Protein 4P79 (pdb70)

Foldseek 3Di:
DVVLLVLLVLLLVLVQLLVLVCLQPDAAQKWFVCIWGGHLFWIKHQDPPGDIDIDTDPVVCVVDCSVVLVVLVQLNVLSVQLSVLSCLRPPRDDDHDNLVSLVSLLSSLVSLQSSLVSLVSLVVSVVVLVVLQPDPPNPDTHIDGTPSSVVSNVSSVSSNSSSVSSNVSSVVD

Organism: Mus musculus (NCBI:txid10090)

Sequence (173 aa):
SEFSVAVETFGFFSALGLLLGLTLSNSYWRVSTNTIFENLWYSCATDSLGVSNCWDFPSLALSGYVQGCRALITAILLGFLGLFLGVGLRATNVGNDLSKKAKLLAIAGTLHILAGACGVAISWYAVNITTDFFNPLYAGTKYELGPALYLGWSASLLSILGGICVFSTAAAS

Solvent-accessible surface area: 9599 Å² total

Nearest PDB structures (foldseek):
  4p79-assembly1_A  TM=1.006E+00  e=5.574E-25  Mus musculus
  7qhh-assembly1_I  TM=7.258E-01  e=7.110E-05  Rattus norvegicus
  7qhb-assembly1_I  TM=6.753E-01  e=5.229E-05  Rattus norvegicus
  6qkc-assembly1_J  TM=6.849E-01  e=3.846E-05  Rattus norvegicus
  7ldd-assembly1_G  TM=6.888E-01  e=5.504E-05  Mus musculus

B-factor: mean 46.3, std 15.14, range [27.82, 133.19]

GO terms:
  GO:0070160 tight junction (C, IDA)
  GO:1903985 regulation of intestinal D-glucose absorption (P, IMP)
  GO:1904729 regulation of intestinal lipid absorption (P, IMP)
  GO:0160184 paracellular transport (P, IMP)
  GO:0016328 lateral plasma membrane (C, IDA)

CATH classification: 1.20.140.150

Radius of gyration: 19.7 Å; Cα contacts (8 Å, |Δi|>4): 305; chains: 1; bounding box: 63×30×43 Å

Secondary structure (DSSP, 8-state):
----HHHHHHHH--HHHH--HHHHT-S-SEEE--EEEE-SSEEEEE-TTS-EEEEE----TTTSSHHHHHH--HHHHHHHHHHHH---SSS--S---HHHHHHHHHHHHHHHHHHHHH--HHHHHHHHHHHHHT-SS--S--EEEPHHHHHHHHHHHHHHHHHHHHHHHHHT-

InterPro domains:
  IPR004031 PMP-22/EMP/MP20/Claudin [PF00822] (8-177)
  IPR006187 Claudin [PTHR12002] (4-190)
  IPR008094 Claudin-15 [PR01718] (1-13)
  IPR008094 Claudin-15 [PR01718] (188-212)
  IPR008094 Claudin-15 [PR01718] (213-227)
  IPR017974 Claudin, conserved site [PS01346] (47-62)

Structure (mmCIF, N/CA/C/O backbone):
data_4P79
#
_entry.id   4P79
#
_cell.length_a   123.250
_cell.length_b   28.403
_cell.length_c   58.587
_cell.angle_alpha   90.000
_cell.angle_beta   100.840
_cell.angle_gamma   90.000
#
_symmetry.space_group_name_H-M   'C 1 2 1'
#
loop_
_entity.id
_entity.type
_entity.pdbx_description
1 polymer Claudin-15
2 non-polymer '(2R)-2,3-dihydroxypropyl (9Z)-octadec-9-enoate'
3 water water
#
loop_
_atom_site.group_PDB
_atom_site.id
_atom_site.type_symbol
_atom_site.label_atom_id
_atom_site.label_alt_id
_atom_site.label_comp_id
_atom_site.label_asym_id
_atom_site.label_entity_id
_atom_site.label_seq_id
_atom_si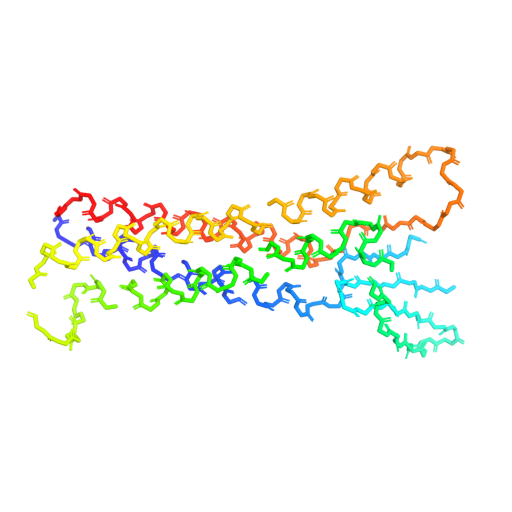te.pdbx_PDB_ins_code
_atom_site.Cartn_x
_atom_site.Cartn_y
_atom_site.Cartn_z
_atom_site.occupancy
_atom_site.B_iso_or_equiv
_atom_site.auth_seq_id
_atom_site.auth_comp_id
_atom_site.auth_asym_id
_atom_site.auth_atom_id
_atom_site.p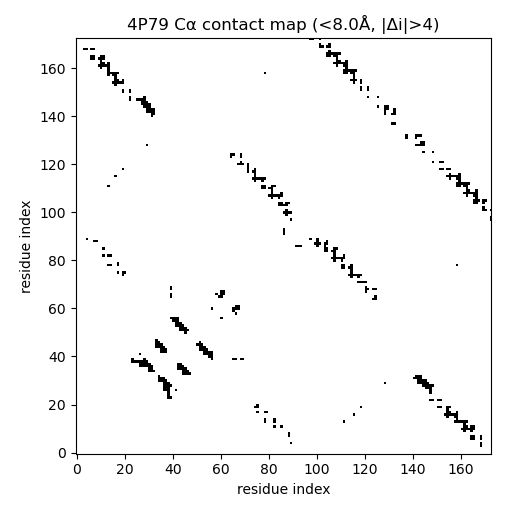dbx_PDB_model_num
ATOM 1 N N . SER A 1 2 ? 18.586 19.817 27.634 1.00 76.31 -2 SER A N 1
ATOM 2 C CA . SER A 1 2 ? 18.312 19.076 26.408 1.00 73.87 -2 SER A CA 1
ATOM 3 C C . SER A 1 2 ? 17.608 17.756 26.706 1.00 71.85 -2 SER A C 1
ATOM 4 O O . SER A 1 2 ? 16.734 17.326 25.953 1.00 70.37 -2 SER A O 1
ATOM 6 N N . GLU A 1 3 ? 17.994 17.119 27.807 1.00 71.55 -1 GLU A N 1
ATOM 7 C CA . GLU A 1 3 ? 17.398 15.849 28.205 1.00 68.52 -1 GLU A CA 1
ATOM 8 C C . GLU A 1 3 ? 15.942 16.033 28.621 1.00 65.81 -1 GLU A C 1
ATOM 9 O O . GLU A 1 3 ? 15.112 15.145 28.418 1.00 62.84 -1 GLU A O 1
ATOM 11 N N . PHE A 1 4 ? 15.640 17.191 29.202 1.00 65.37 0 PHE A N 1
ATOM 12 C CA . PHE A 1 4 ? 14.281 17.511 29.625 1.00 63.68 0 PHE A CA 1
ATOM 13 C C . PHE A 1 4 ? 13.335 17.581 28.431 1.00 62.62 0 PHE A C 1
ATOM 14 O O . PHE A 1 4 ? 12.209 17.089 28.491 1.00 59.83 0 PHE A O 1
ATOM 30 N N . SER A 1 6 ? 13.669 16.093 25.489 1.00 59.54 2 SER A N 1
ATOM 31 C CA . SER A 1 6 ? 13.478 14.756 24.942 1.00 61.10 2 SER A CA 1
ATOM 32 C C . SER A 1 6 ? 12.480 13.967 25.781 1.00 57.34 2 SER A C 1
ATOM 33 O O . SER A 1 6 ? 11.613 13.278 25.245 1.00 53.20 2 SER A O 1
ATOM 36 N N . VAL A 1 7 ? 12.605 14.083 27.100 1.00 57.15 3 VAL A N 1
ATOM 37 C CA . VAL A 1 7 ? 11.716 13.387 28.022 1.00 55.10 3 VAL A CA 1
ATOM 38 C C . VAL A 1 7 ? 10.295 13.929 27.928 1.00 51.95 3 VAL A C 1
ATOM 39 O O . VAL A 1 7 ? 9.326 13.176 28.022 1.00 49.58 3 VAL A O 1
ATOM 41 N N . ALA A 1 8 ? 10.180 15.241 27.744 1.00 51.78 4 ALA A N 1
ATOM 42 C CA . ALA A 1 8 ? 8.880 15.892 27.638 1.00 49.77 4 ALA A CA 1
ATOM 43 C C . ALA A 1 8 ? 8.130 15.444 26.386 1.00 48.72 4 ALA A C 1
ATOM 44 O O . ALA A 1 8 ? 6.940 15.141 26.447 1.00 44.94 4 ALA A O 1
ATOM 46 N N . VAL A 1 9 ? 8.828 15.409 25.254 1.00 46.76 5 VAL A N 1
ATOM 47 C CA . VAL A 1 9 ? 8.232 14.964 23.999 1.00 48.84 5 VAL A CA 1
ATOM 48 C C . VAL A 1 9 ? 7.892 13.479 24.072 1.00 46.77 5 VAL A C 1
ATOM 49 O O . VAL A 1 9 ? 6.840 13.047 23.599 1.00 41.50 5 VAL A O 1
ATOM 53 N N . GLU A 1 10 ? 8.790 12.709 24.676 1.00 47.32 6 GLU A N 1
ATOM 54 C CA . GLU A 1 10 ? 8.570 11.285 24.904 1.00 49.61 6 GLU A CA 1
ATOM 55 C C . GLU A 1 10 ? 7.312 11.043 25.731 1.00 44.55 6 GLU A C 1
ATOM 56 O O . GLU A 1 10 ? 6.479 10.206 25.384 1.00 44.73 6 GLU A O 1
ATOM 62 N N . THR A 1 11 ? 7.185 11.781 26.827 1.00 45.33 7 THR A N 1
ATOM 63 C CA . THR A 1 11 ? 6.035 11.655 27.712 1.00 44.77 7 THR A CA 1
ATOM 64 C C . THR A 1 11 ? 4.768 12.103 26.999 1.00 43.71 7 THR A C 1
ATOM 65 O O . THR A 1 11 ? 3.721 11.462 27.096 1.00 42.87 7 THR A O 1
ATOM 69 N N . PHE A 1 12 ? 4.885 13.211 26.276 1.00 44.24 8 PHE A N 1
ATOM 70 C CA . PHE A 1 12 ? 3.783 13.774 25.511 1.00 43.23 8 PHE A CA 1
ATOM 71 C C . PHE A 1 12 ? 3.272 12.800 24.455 1.00 42.27 8 PHE A C 1
ATOM 72 O O . PHE A 1 12 ? 2.068 12.568 24.344 1.00 44.23 8 PHE A O 1
ATOM 80 N N . GLY A 1 13 ? 4.194 12.236 23.680 1.00 41.54 9 GLY A N 1
ATOM 81 C CA . GLY A 1 13 ? 3.843 11.295 22.634 1.00 39.02 9 GLY A CA 1
ATOM 82 C C . GLY A 1 13 ? 3.230 10.022 23.180 1.00 39.56 9 GLY A C 1
ATOM 83 O O . GLY A 1 13 ? 2.334 9.443 22.566 1.00 39.22 9 GLY A O 1
ATOM 84 N N . PHE A 1 14 ? 3.716 9.587 24.338 1.00 35.94 10 PHE A N 1
ATOM 85 C CA . PHE A 1 14 ? 3.207 8.380 24.978 1.00 35.66 10 PHE A CA 1
ATOM 86 C C . PHE A 1 14 ? 1.752 8.548 25.400 1.00 36.19 10 PHE A C 1
ATOM 87 O O . PHE A 1 14 ? 0.927 7.661 25.182 1.00 35.31 10 PHE A O 1
ATOM 95 N N . PHE A 1 15 ? 1.443 9.684 26.014 1.00 35.56 11 PHE A N 1
ATOM 96 C CA . PHE A 1 15 ? 0.086 9.949 26.475 1.00 38.40 11 PHE A CA 1
ATOM 97 C C . PHE A 1 15 ? -0.867 10.231 25.316 1.00 39.38 11 PHE A C 1
ATOM 98 O O . PHE A 1 15 ? -2.062 9.958 25.410 1.00 36.91 11 PHE A O 1
ATOM 114 N N . SER A 1 17 ? -0.568 8.766 22.335 1.00 38.45 13 SER A N 1
ATOM 115 C CA . SER A 1 17 ? -0.805 7.425 21.813 1.00 34.04 13 SER A CA 1
ATOM 116 C C . SER A 1 17 ? -1.832 6.682 22.655 1.00 33.06 13 SER A C 1
ATOM 117 O O . SER A 1 17 ? -2.748 6.054 22.126 1.00 36.28 13 SER A O 1
ATOM 120 N N . ALA A 1 18 ? -1.669 6.761 23.971 1.00 34.66 14 ALA A N 1
ATOM 121 C CA . ALA A 1 18 ? -2.594 6.131 24.901 1.00 33.25 14 ALA A CA 1
ATOM 122 C C . ALA A 1 18 ? -3.999 6.707 24.752 1.00 33.81 14 ALA A C 1
ATOM 123 O O . ALA A 1 18 ? -4.989 5.985 24.857 1.00 35.08 14 ALA A O 1
ATOM 125 N N . LEU A 1 19 ? -4.078 8.012 24.510 1.00 33.95 15 LEU A N 1
ATOM 126 C CA . LEU A 1 19 ? -5.362 8.681 24.342 1.00 33.92 15 LEU A CA 1
ATOM 127 C C . LEU A 1 19 ? -6.030 8.234 23.045 1.00 33.01 15 LEU A C 1
ATOM 128 O O . LEU A 1 19 ? -7.230 7.960 23.017 1.00 31.64 15 LEU A O 1
ATOM 133 N N . GLY A 1 20 ? -5.242 8.153 21.977 1.00 30.41 16 GLY A N 1
ATOM 134 C CA . GLY A 1 20 ? -5.736 7.696 20.692 1.00 33.45 16 GLY A CA 1
ATOM 135 C C . GLY A 1 20 ? -6.245 6.268 20.730 1.00 31.13 16 GLY A C 1
ATOM 136 O O . GLY A 1 20 ? -7.291 5.963 20.158 1.00 33.70 16 GLY A O 1
ATOM 137 N N . LEU A 1 21 ? -5.504 5.394 21.403 1.00 35.27 17 LEU A N 1
ATOM 138 C CA . LEU A 1 21 ? -5.893 3.992 21.532 1.00 34.68 17 LEU A CA 1
ATOM 139 C C . LEU A 1 21 ? -7.213 3.863 22.283 1.00 34.25 17 LEU A C 1
ATOM 140 O O . LEU A 1 21 ? -8.117 3.147 21.850 1.00 33.83 17 LEU A O 1
ATOM 145 N N . LEU A 1 22 ? -7.315 4.567 23.405 1.00 34.00 18 LEU A N 1
ATOM 146 C CA . LEU A 1 22 ? -8.521 4.562 24.225 1.00 35.33 18 LEU A CA 1
ATOM 147 C C . LEU A 1 22 ? -9.742 5.044 23.446 1.00 36.33 18 LEU A C 1
ATOM 148 O O . LEU A 1 22 ? -10.842 4.516 23.606 1.00 34.54 18 LEU A O 1
ATOM 161 N N . LEU A 1 24 ? -10.009 4.974 20.122 1.00 31.07 20 LEU A N 1
ATOM 162 C CA . LEU A 1 24 ? -10.254 3.968 19.095 1.00 31.05 20 LEU A CA 1
ATOM 163 C C . LEU A 1 24 ? -11.184 2.886 19.629 1.00 31.99 20 LEU A C 1
ATOM 164 O O . LEU A 1 24 ? -12.080 2.421 18.927 1.00 31.44 20 LEU A O 1
ATOM 169 N N . GLY A 1 25 ? -10.961 2.489 20.877 1.00 34.19 21 GLY A N 1
ATOM 170 C CA . GLY A 1 25 ? -11.813 1.514 21.529 1.00 37.21 21 GLY A CA 1
ATOM 171 C C . GLY A 1 25 ? -13.198 2.080 21.773 1.00 35.67 21 GLY A C 1
ATOM 172 O O . GLY A 1 25 ? -14.194 1.361 21.708 1.00 39.23 21 GLY A O 1
ATOM 173 N N . LEU A 1 26 ? -13.257 3.377 22.058 1.00 36.24 22 LEU A N 1
ATOM 174 C CA . LEU A 1 26 ? -14.530 4.063 22.251 1.00 36.66 22 LEU A CA 1
ATOM 175 C C . LEU A 1 26 ? -15.278 4.206 20.929 1.00 34.93 22 LEU A C 1
ATOM 176 O O . LEU A 1 26 ? -16.506 4.145 20.888 1.00 34.29 22 LEU A O 1
ATOM 181 N N . THR A 1 27 ? -14.525 4.396 19.852 1.00 31.93 23 THR A N 1
ATOM 182 C CA . THR A 1 27 ? -15.101 4.554 18.524 1.00 33.77 23 THR A CA 1
ATOM 183 C C . THR A 1 27 ? -15.757 3.261 18.053 1.00 32.63 23 THR A C 1
ATOM 184 O O . THR A 1 27 ? -16.862 3.276 17.511 1.00 28.43 23 THR A O 1
ATOM 188 N N . LEU A 1 28 ? -15.067 2.147 18.271 1.00 29.96 24 LEU A N 1
ATOM 189 C CA . LEU A 1 28 ? -15.543 0.840 17.831 1.00 33.04 24 LEU A CA 1
ATOM 190 C C . LEU A 1 28 ? -16.826 0.420 18.546 1.00 33.72 24 LEU A C 1
ATOM 191 O O . LEU A 1 28 ? -17.671 -0.259 17.966 1.00 34.83 24 LEU A O 1
ATOM 196 N N . SER A 1 29 ? -16.973 0.830 19.801 1.00 35.76 25 SER A N 1
ATOM 197 C CA . SER A 1 29 ? -18.150 0.459 20.581 1.00 36.86 25 SER A CA 1
ATOM 198 C C . SER A 1 29 ? -19.220 1.553 20.577 1.00 35.48 25 SER A C 1
ATOM 199 O O . SER A 1 29 ? -20.265 1.405 21.210 1.00 37.08 25 SER A O 1
ATOM 202 N N . ASN A 1 30 ? -18.961 2.642 19.858 1.00 33.30 26 ASN A N 1
ATOM 203 C CA . ASN A 1 30 ? -19.916 3.745 19.762 1.00 34.62 26 ASN A CA 1
ATOM 204 C C . ASN A 1 30 ? -21.091 3.415 18.837 1.00 33.81 26 ASN A C 1
ATOM 205 O O . ASN A 1 30 ? -20.897 2.886 17.744 1.00 30.57 26 ASN A O 1
ATOM 210 N N . SER A 1 31 ? -22.303 3.750 19.276 1.00 36.39 27 SER A N 1
ATOM 211 C CA . SER A 1 31 ? -23.530 3.363 18.576 1.00 33.93 27 SER A CA 1
ATOM 212 C C . SER A 1 31 ? -23.807 4.150 17.299 1.00 35.50 27 SER A C 1
ATOM 213 O O . SER A 1 31 ? -24.658 3.758 16.500 1.00 39.06 27 SER A O 1
ATOM 216 N N . TYR A 1 32 ? -23.109 5.262 17.106 1.00 33.35 28 TYR A N 1
ATOM 217 C CA . TYR A 1 32 ? -23.506 6.199 16.064 1.00 29.49 28 TYR A CA 1
ATOM 218 C C . TYR A 1 32 ? -22.439 6.426 15.002 1.00 32.74 28 TYR A C 1
ATOM 219 O O . TYR A 1 32 ? -21.811 7.482 14.953 1.00 35.05 28 TYR A O 1
ATOM 228 N N . TRP A 1 33 ? -22.252 5.428 14.145 1.00 34.71 29 TRP A N 1
ATOM 229 C CA . TRP A 1 33 ? -21.359 5.559 13.001 1.00 34.68 29 TRP A CA 1
ATOM 230 C C . TRP A 1 33 ? -22.074 6.264 11.849 1.00 34.11 29 TRP A C 1
ATOM 231 O O . TRP A 1 33 ? -21.448 6.961 11.051 1.00 37.11 29 TRP A O 1
ATOM 242 N N . ARG A 1 34 ? -23.390 6.086 11.777 1.00 30.57 30 ARG A N 1
ATOM 243 C CA . ARG A 1 34 ? -24.208 6.784 10.789 1.00 41.16 30 ARG A CA 1
ATOM 244 C C . ARG A 1 34 ? -25.658 6.871 11.255 1.00 41.37 30 ARG A C 1
ATOM 245 O O . ARG A 1 34 ? -26.153 5.975 11.936 1.00 41.41 30 ARG A O 1
ATOM 253 N N . VAL A 1 35 ? -26.327 7.964 10.898 1.00 38.73 31 VAL A N 1
ATOM 254 C CA . VAL A 1 35 ? -27.712 8.188 11.303 1.00 43.89 31 VAL A CA 1
ATOM 255 C C . VAL A 1 35 ? -28.579 8.556 10.101 1.00 46.82 31 VAL A C 1
ATOM 256 O O . VAL A 1 35 ? -28.187 9.382 9.276 1.00 45.70 31 VAL A O 1
ATOM 260 N N . SER A 1 36 ? -29.756 7.941 10.006 1.00 49.33 32 SER A N 1
ATOM 261 C CA . SER A 1 36 ? -30.674 8.207 8.901 1.00 53.79 32 SER A CA 1
ATOM 262 C C . SER A 1 36 ? -31.136 9.660 8.909 1.00 54.81 32 SER A C 1
ATOM 263 O O . SER A 1 36 ? -31.586 10.172 9.934 1.00 56.91 32 SER A O 1
ATOM 266 N N . THR A 1 37 ? -31.019 10.318 7.759 1.00 55.60 33 THR A N 1
ATOM 267 C CA . THR A 1 37 ? -31.367 11.730 7.642 1.00 62.54 33 THR A CA 1
ATOM 268 C C . THR A 1 37 ? -32.875 11.947 7.722 1.00 65.09 33 THR A C 1
ATOM 269 O O . THR A 1 37 ? -33.658 11.023 7.500 1.00 68.66 33 THR A O 1
ATOM 273 N N . ASN A 1 46 ? -39.490 7.326 11.298 1.00 86.95 42 ASN A N 1
ATOM 274 C CA . ASN A 1 46 ? -38.547 6.595 12.138 1.00 86.38 42 ASN A CA 1
ATOM 275 C C . ASN A 1 46 ? -37.140 7.180 12.089 1.00 84.15 42 ASN A C 1
ATOM 276 O O . ASN A 1 46 ? -36.902 8.208 11.454 1.00 93.53 42 ASN A O 1
ATOM 281 N N . THR A 1 47 ? -36.213 6.516 12.771 1.00 82.38 43 THR A N 1
ATOM 282 C CA . THR A 1 47 ? -34.822 6.946 12.810 1.00 72.54 43 THR A CA 1
ATOM 283 C C . THR A 1 47 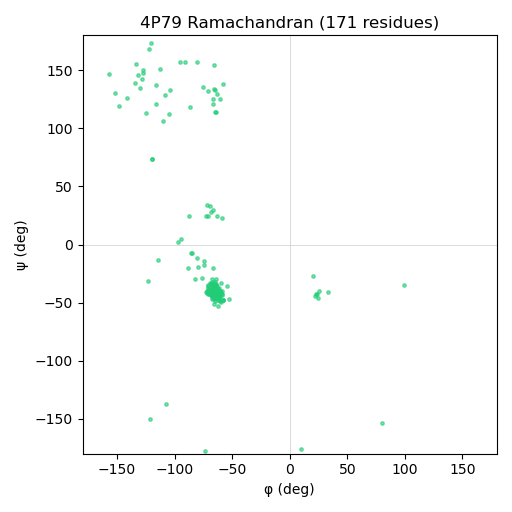? -33.894 5.742 12.929 1.00 63.80 43 THR A C 1
ATOM 284 O O . THR A 1 47 ? -33.968 4.986 13.896 1.00 60.35 43 THR A O 1
ATOM 288 N N . ILE A 1 48 ? -33.022 5.571 11.941 1.00 57.69 44 ILE A N 1
ATOM 289 C CA . ILE A 1 48 ? -32.087 4.453 11.924 1.00 51.52 44 ILE A CA 1
ATOM 290 C C . ILE A 1 48 ? -30.657 4.912 12.199 1.00 48.55 44 ILE A C 1
ATOM 291 O 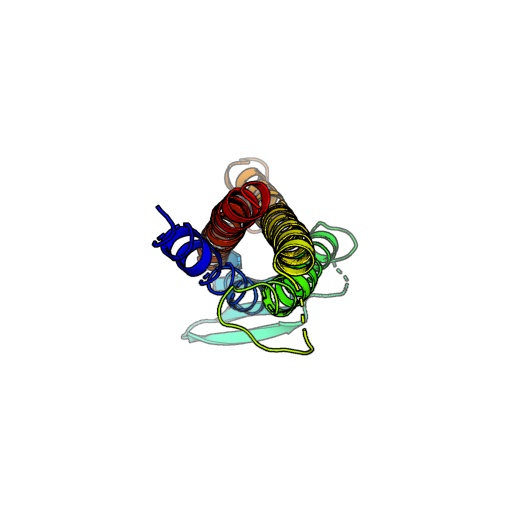O . ILE A 1 48 ? -30.164 5.847 11.569 1.00 47.52 44 ILE A O 1
ATOM 296 N N . PHE A 1 49 ? -29.998 4.258 13.151 1.00 43.69 45 PHE A N 1
ATOM 297 C CA . PHE A 1 49 ? -28.581 4.502 13.394 1.00 41.38 45 PHE A CA 1
ATOM 298 C C . PHE A 1 49 ? -27.834 3.182 13.555 1.00 41.33 45 PHE A C 1
ATOM 299 O O . PHE A 1 49 ? -28.333 2.247 14.181 1.00 40.51 45 PHE A O 1
ATOM 307 N N . GLU A 1 50 ? -26.642 3.109 12.972 1.00 39.82 46 GLU A N 1
ATOM 308 C CA . GLU A 1 50 ? -25.863 1.877 12.976 1.00 38.58 46 GLU A CA 1
ATOM 309 C C . GLU A 1 50 ? -24.403 2.111 13.341 1.00 37.96 46 GLU A C 1
ATOM 310 O O . GLU A 1 50 ? -23.875 3.207 13.163 1.00 35.68 46 GLU A O 1
ATOM 316 N N . ASN A 1 51 ? -23.757 1.072 13.858 1.00 35.57 47 ASN A N 1
ATOM 317 C CA . ASN A 1 51 ? -22.302 1.038 13.893 1.00 35.89 47 ASN A CA 1
ATOM 318 C C . ASN A 1 51 ? -21.818 -0.184 13.124 1.00 34.55 47 ASN A C 1
ATOM 319 O O . ASN A 1 51 ? -22.475 -0.624 12.183 1.00 37.13 47 ASN A O 1
ATOM 324 N N . LEU A 1 52 ? -20.679 -0.735 13.522 1.00 36.28 48 LEU A N 1
ATOM 325 C CA . LEU A 1 52 ? -20.138 -1.900 12.834 1.00 39.27 48 LEU A CA 1
ATOM 326 C C . LEU A 1 52 ? -20.736 -3.196 13.368 1.00 37.91 48 LEU A C 1
ATOM 327 O O . LEU A 1 52 ? -20.508 -4.267 12.807 1.00 38.55 48 LEU A O 1
ATOM 332 N N . TRP A 1 53 ? -21.513 -3.093 14.441 1.00 38.56 49 TRP A N 1
ATOM 333 C CA . TRP A 1 53 ? -22.001 -4.279 15.137 1.00 41.00 49 TRP A CA 1
ATOM 334 C C . TRP A 1 53 ? -23.521 -4.343 15.235 1.00 38.97 49 TRP A C 1
ATOM 335 O O . TRP A 1 53 ? -24.098 -5.429 15.254 1.00 38.25 49 TRP A O 1
ATOM 346 N N . TYR A 1 54 ? -24.170 -3.186 15.307 1.00 38.06 50 TYR A N 1
ATOM 347 C CA . TYR A 1 54 ? -25.619 -3.155 15.471 1.00 40.34 50 TYR A CA 1
ATOM 348 C C . TYR A 1 54 ? -26.311 -2.211 14.503 1.00 40.84 50 TYR A C 1
ATOM 349 O O . TYR A 1 54 ? -25.775 -1.167 14.141 1.00 38.83 50 TYR A O 1
ATOM 358 N N . SER A 1 55 ? -27.511 -2.601 14.089 1.00 42.91 51 SER A N 1
ATOM 359 C CA . SER A 1 55 ? -28.394 -1.730 13.332 1.00 41.22 51 SER A CA 1
ATOM 360 C C . SER A 1 55 ? -29.636 -1.472 14.171 1.00 40.66 51 SER A C 1
ATOM 361 O O . SER A 1 55 ? -30.335 -2.406 14.560 1.00 41.19 51 SER A O 1
ATOM 364 N N . CYS A 1 56 ? -29.904 -0.207 14.464 1.00 40.44 52 CYS A N 1
ATOM 365 C CA . CYS A 1 56 ? -30.968 0.125 15.398 1.00 42.75 52 CYS A CA 1
ATOM 366 C C . CYS A 1 56 ? -32.029 1.031 14.781 1.00 46.66 52 CYS A C 1
ATOM 367 O O . CYS A 1 56 ? -31.839 1.584 13.698 1.00 43.34 52 CYS A O 1
ATOM 370 N N . ALA A 1 57 ? -33.148 1.174 15.484 1.00 47.71 53 ALA A N 1
ATOM 371 C CA . ALA A 1 57 ? -34.255 1.993 15.007 1.00 53.78 53 ALA A CA 1
ATOM 372 C C . ALA A 1 57 ? -35.061 2.565 16.168 1.00 65.64 53 ALA A C 1
ATOM 373 O O . ALA A 1 57 ? -35.453 1.839 17.081 1.00 66.61 53 ALA A O 1
ATOM 375 N N . THR A 1 58 ? -35.301 3.872 16.128 1.00 71.95 54 THR A N 1
ATOM 376 C CA . THR A 1 58 ? -36.105 4.538 17.145 1.00 81.39 54 THR A CA 1
ATOM 377 C C . THR A 1 58 ? -37.490 4.863 16.599 1.00 89.96 54 THR A C 1
ATOM 378 O O . THR A 1 58 ? -37.636 5.702 15.710 1.00 89.02 54 THR A O 1
ATOM 382 N N . ASP A 1 59 ? -38.504 4.195 17.138 1.00 99.41 55 ASP A N 1
ATOM 383 C CA . ASP A 1 59 ? -39.868 4.339 16.644 1.00 106.36 55 ASP A CA 1
ATOM 384 C C . ASP A 1 59 ? -40.651 5.375 17.446 1.00 109.67 55 ASP A C 1
ATOM 385 O O . ASP A 1 59 ? -40.314 5.670 18.593 1.00 107.70 55 ASP A O 1
ATOM 390 N N . SER A 1 60 ? -41.694 5.925 16.831 1.00 114.96 56 SER A N 1
ATOM 391 C CA . SER A 1 60 ? -42.554 6.899 17.492 1.00 117.16 56 SER A CA 1
ATOM 392 C C . SER A 1 60 ? -43.336 6.255 18.634 1.00 117.91 56 SER A C 1
ATOM 393 O O . SER A 1 60 ? -44.103 5.316 18.420 1.00 119.79 56 SER A O 1
ATOM 396 N N . LEU A 1 61 ? -43.142 6.767 19.846 1.00 114.93 57 LEU A N 1
ATOM 397 C CA . LEU A 1 61 ? -42.254 7.902 20.070 1.00 111.69 57 LEU A CA 1
ATOM 398 C C . LEU A 1 61 ? -41.184 7.593 21.112 1.00 110.00 57 LEU A C 1
ATOM 399 O O . LEU A 1 61 ? -41.488 7.405 22.289 1.00 106.04 57 LEU A O 1
ATOM 401 N N . GLY A 1 62 ? -39.932 7.535 20.671 1.00 108.75 58 GLY A N 1
ATOM 402 C CA . GLY A 1 62 ? -38.812 7.380 21.581 1.00 104.61 58 GLY A CA 1
ATOM 403 C C . GLY A 1 62 ? -38.263 5.972 21.712 1.00 101.53 58 GLY A C 1
ATOM 404 O O . GLY A 1 62 ? -37.058 5.790 21.885 1.00 99.73 58 GLY A O 1
ATOM 405 N N . VAL A 1 63 ? -39.142 4.976 21.635 1.00 98.85 59 VAL A N 1
ATOM 406 C CA . VAL A 1 63 ? -38.742 3.583 21.821 1.00 96.84 59 VAL A CA 1
ATOM 407 C C . VAL A 1 63 ? -37.716 3.139 20.777 1.00 93.11 59 VAL A C 1
ATOM 408 O O . VAL A 1 63 ? -37.940 3.264 19.573 1.00 90.17 59 VAL A O 1
ATOM 412 N N . SER A 1 64 ? -36.584 2.628 21.252 1.00 88.33 60 SER A N 1
ATOM 413 C CA . SER A 1 64 ? -35.500 2.210 20.370 1.00 81.36 60 SER A CA 1
ATOM 414 C C . SER A 1 64 ? -35.237 0.710 20.459 1.00 74.40 60 SER A C 1
ATOM 415 O O . SER A 1 64 ? -35.229 0.135 21.547 1.00 75.70 60 SER A O 1
ATOM 418 N N . ASN A 1 65 ? -35.021 0.087 19.305 1.00 68.91 61 ASN A N 1
ATOM 419 C CA . ASN A 1 65 ? -34.691 -1.332 19.238 1.00 63.75 61 ASN A CA 1
ATOM 420 C C . ASN A 1 65 ? -33.423 -1.554 18.425 1.00 55.81 61 ASN A C 1
ATOM 421 O O . ASN A 1 65 ? -33.153 -0.818 17.480 1.00 53.46 61 ASN A O 1
ATOM 426 N N . CYS A 1 66 ? -32.646 -2.567 18.794 1.00 54.79 62 CYS A N 1
ATOM 427 C CA . CYS A 1 66 ? -31.401 -2.860 18.093 1.00 49.87 62 CYS A CA 1
ATOM 428 C C . CYS A 1 66 ? -31.310 -4.318 17.673 1.00 47.00 62 CYS A C 1
ATOM 429 O O . CYS A 1 66 ? -31.746 -5.213 18.396 1.00 48.57 62 CYS A O 1
ATOM 432 N N . TRP A 1 67 ? -30.738 -4.546 16.497 1.00 43.82 63 TRP A N 1
ATOM 433 C CA . TRP A 1 67 ? -30.513 -5.894 15.995 1.00 45.36 63 TRP A CA 1
ATOM 434 C C . TRP A 1 67 ? -29.052 -6.055 15.603 1.00 41.93 63 TRP A C 1
ATOM 435 O O . TRP A 1 67 ? -28.398 -5.087 15.214 1.00 41.52 63 TRP A O 1
ATOM 446 N N . ASP A 1 68 ? -28.540 -7.274 15.711 1.00 39.72 64 ASP A N 1
ATOM 447 C CA . ASP A 1 68 ? -27.157 -7.543 15.345 1.00 41.14 64 ASP A CA 1
ATOM 448 C C . ASP A 1 68 ? -26.956 -7.328 13.853 1.00 39.96 64 ASP A C 1
ATOM 449 O O . ASP A 1 68 ? -27.759 -7.782 13.040 1.00 44.61 64 ASP A O 1
ATOM 454 N N . PHE A 1 69 ? -25.893 -6.614 13.502 1.00 40.13 65 PHE A N 1
ATOM 455 C CA . PHE A 1 69 ? -25.549 -6.404 12.105 1.00 40.48 65 PHE A CA 1
ATOM 456 C C . PHE A 1 69 ? -25.210 -7.748 11.472 1.00 40.40 65 PHE A C 1
ATOM 457 O O . PHE A 1 69 ? -24.220 -8.376 11.844 1.00 43.01 65 PHE A O 1
ATOM 465 N N . PRO A 1 70 ? -26.042 -8.201 10.522 1.00 43.63 66 PRO A N 1
ATOM 466 C CA . PRO A 1 70 ? -25.912 -9.530 9.912 1.00 41.07 66 PRO A CA 1
ATOM 467 C C . PRO A 1 70 ? -24.554 -9.744 9.249 1.00 40.00 66 PRO A C 1
ATOM 468 O O . PRO A 1 70 ? -24.045 -8.848 8.576 1.00 42.29 66 PRO A O 1
ATOM 472 N N . SER A 1 71 ? -23.982 -10.929 9.442 1.00 38.27 67 SER A N 1
ATOM 473 C CA . SER A 1 71 ? -22.622 -11.207 8.995 1.00 37.57 67 SER A CA 1
ATOM 474 C C . SER A 1 71 ? -22.494 -11.280 7.476 1.00 39.69 67 SER A C 1
ATOM 475 O O . SER A 1 71 ? -21.434 -10.981 6.930 1.00 40.36 67 SER A O 1
ATOM 486 N N . LEU A 1 73 ? -24.307 -9.437 5.407 1.00 37.16 69 LEU A N 1
ATOM 487 C CA . LEU A 1 73 ? -24.380 -8.040 4.987 1.00 41.89 69 LEU A CA 1
ATOM 488 C C . LEU A 1 73 ? -23.035 -7.350 5.175 1.00 40.70 69 LEU A C 1
ATOM 489 O O . LEU A 1 73 ? -22.608 -6.558 4.333 1.00 38.87 69 LEU A O 1
ATOM 494 N N . ALA A 1 74 ? -22.375 -7.660 6.287 1.00 40.33 70 ALA A N 1
ATOM 495 C CA . ALA A 1 74 ? -21.057 -7.111 6.582 1.00 42.27 70 ALA A CA 1
ATOM 496 C C . ALA A 1 74 ? -20.032 -7.618 5.578 1.00 43.51 70 ALA A C 1
ATOM 497 O O . ALA A 1 74 ? -19.156 -6.873 5.135 1.00 44.30 70 ALA A O 1
ATOM 499 N N . LEU A 1 75 ? -20.161 -8.890 5.217 1.00 41.12 71 LEU A N 1
ATOM 500 C CA . LEU A 1 75 ? -19.220 -9.541 4.316 1.00 44.97 71 LEU A CA 1
ATOM 501 C C . LEU A 1 75 ? -19.376 -9.058 2.876 1.00 47.36 71 LEU A C 1
ATOM 502 O O . LEU A 1 75 ? -18.386 -8.849 2.174 1.00 50.78 71 LEU A O 1
ATOM 507 N N . SER A 1 76 ? -20.619 -8.883 2.438 1.00 45.62 72 SER A N 1
ATOM 508 C CA . SER A 1 76 ? -20.889 -8.469 1.066 1.00 47.15 72 SER A CA 1
ATOM 509 C C . SER A 1 76 ? -20.570 -6.992 0.863 1.00 49.92 72 SER A C 1
ATOM 510 O O . SER A 1 76 ? -20.409 -6.532 -0.267 1.00 51.76 72 SER A O 1
ATOM 513 N N . GLY A 1 77 ? -20.475 -6.254 1.965 1.00 48.93 73 GLY A N 1
ATOM 514 C CA . GLY A 1 77 ? -20.177 -4.836 1.902 1.00 46.50 73 GLY A CA 1
ATOM 515 C C . GLY A 1 77 ? -18.777 -4.480 2.369 1.00 46.85 73 GLY A C 1
ATOM 516 O O . GLY A 1 77 ? -17.804 -5.164 2.051 1.00 47.15 73 GLY A O 1
ATOM 517 N N . TYR A 1 78 ? -18.686 -3.400 3.138 1.00 45.85 74 TYR A N 1
ATOM 518 C CA . TYR A 1 78 ? -17.409 -2.854 3.585 1.00 42.12 74 TYR A CA 1
ATOM 519 C C . TYR A 1 78 ? -17.251 -2.973 5.096 1.00 41.29 74 TYR A C 1
ATOM 520 O O . TYR A 1 78 ? -16.158 -2.786 5.635 1.00 43.35 74 TYR A O 1
ATOM 529 N N . VAL A 1 79 ? -18.354 -3.283 5.770 1.00 40.19 75 VAL A N 1
ATOM 530 C CA . VAL A 1 79 ? -18.401 -3.313 7.227 1.00 40.05 75 VAL A CA 1
ATOM 531 C C . VAL A 1 79 ? -17.439 -4.336 7.830 1.00 39.64 75 VAL A C 1
ATOM 532 O O . VAL A 1 79 ? -16.741 -4.038 8.801 1.00 41.45 75 VAL A O 1
ATOM 536 N N . GLN A 1 80 ? -17.393 -5.533 7.251 1.00 40.36 76 GLN A N 1
ATOM 537 C CA . GLN A 1 80 ? -16.510 -6.582 7.756 1.00 39.37 76 GLN A CA 1
ATOM 538 C C . GLN A 1 80 ? -15.049 -6.168 7.611 1.00 40.04 76 GLN A C 1
ATOM 539 O O . GLN A 1 80 ? -14.216 -6.486 8.462 1.00 40.06 76 GLN A O 1
ATOM 545 N N . GLY A 1 81 ? -14.747 -5.445 6.536 1.00 39.76 77 GLY A N 1
ATOM 546 C CA . GLY A 1 81 ? -13.412 -4.919 6.321 1.00 39.70 77 GLY A CA 1
ATOM 547 C C . GLY A 1 81 ? -13.070 -3.816 7.306 1.00 42.08 77 GLY A C 1
ATOM 548 O O . GLY A 1 81 ? -11.939 -3.726 7.785 1.00 37.26 77 GLY A O 1
ATOM 549 N N . CYS A 1 82 ? -14.051 -2.970 7.604 1.00 38.27 78 CYS A N 1
ATOM 550 C CA . CYS A 1 82 ? -13.857 -1.892 8.564 1.00 39.05 78 CYS A CA 1
ATOM 551 C C . CYS A 1 82 ? -13.686 -2.466 9.966 1.00 38.87 78 CYS A C 1
ATOM 552 O O . CYS A 1 82 ? -12.935 -1.928 10.778 1.00 37.38 78 CYS A O 1
ATOM 555 N N . ARG A 1 83 ? -14.384 -3.564 10.238 1.00 37.41 79 ARG A N 1
ATOM 556 C CA . ARG A 1 83 ? -14.205 -4.300 11.484 1.00 37.82 79 ARG A CA 1
ATOM 557 C C . ARG A 1 83 ? -12.758 -4.754 11.640 1.00 40.46 79 ARG A C 1
ATOM 558 O O . ARG A 1 83 ? -12.148 -4.575 12.693 1.00 38.80 79 ARG A O 1
ATOM 566 N N . ALA A 1 84 ? -12.218 -5.337 10.573 1.00 40.38 80 ALA A N 1
ATOM 567 C CA . ALA A 1 84 ? -10.870 -5.895 10.588 1.00 38.05 80 ALA A CA 1
ATOM 568 C C . ALA A 1 84 ? -9.808 -4.818 10.787 1.00 33.93 80 ALA A C 1
ATOM 569 O O . ALA A 1 84 ? -8.807 -5.043 11.467 1.00 38.57 80 ALA A O 1
ATOM 571 N N . LEU A 1 85 ? -10.026 -3.650 10.191 1.00 34.36 81 LEU A N 1
ATOM 572 C CA . LEU A 1 85 ? -9.076 -2.550 10.304 1.00 37.00 81 LEU A CA 1
ATOM 573 C C . LEU A 1 85 ? -9.112 -1.913 11.691 1.00 36.84 81 LEU A C 1
ATOM 574 O O . LEU A 1 85 ? -8.080 -1.499 12.218 1.00 36.92 81 LEU A O 1
ATOM 587 N N . ILE A 1 87 ? -10.157 -3.482 14.559 1.00 37.87 83 ILE A N 1
ATOM 588 C CA . ILE A 1 87 ? -9.644 -4.476 15.498 1.00 35.08 83 ILE A CA 1
ATOM 589 C C . ILE A 1 87 ? -8.121 -4.530 15.444 1.00 34.40 83 ILE A C 1
ATOM 590 O O . ILE A 1 87 ? -7.457 -4.592 16.479 1.00 35.74 83 ILE A O 1
ATOM 595 N N . THR A 1 88 ? -7.575 -4.487 14.232 1.00 34.68 84 THR A N 1
ATOM 596 C CA . THR A 1 88 ? -6.129 -4.472 14.040 1.00 34.32 84 THR A CA 1
ATOM 597 C C . THR A 1 88 ? -5.510 -3.232 14.678 1.00 35.19 84 THR A C 1
ATOM 598 O O . THR A 1 88 ? -4.476 -3.313 15.340 1.00 36.49 84 THR A O 1
ATOM 602 N N . ALA A 1 89 ? -6.160 -2.089 14.482 1.00 36.54 85 ALA A N 1
ATOM 603 C CA . ALA A 1 89 ? -5.686 -0.823 15.031 1.00 37.29 85 ALA A CA 1
ATOM 604 C C . ALA A 1 89 ? -5.580 -0.866 16.553 1.00 35.98 85 ALA A C 1
ATOM 605 O O . ALA A 1 89 ? -4.607 -0.384 17.131 1.00 35.38 85 ALA A O 1
ATOM 607 N N . ILE A 1 90 ? -6.586 -1.450 17.194 1.00 34.27 86 ILE A N 1
ATOM 608 C CA . ILE A 1 90 ? -6.623 -1.530 18.650 1.00 36.45 86 ILE A CA 1
ATOM 609 C C . ILE A 1 90 ? -5.573 -2.513 19.172 1.00 37.64 86 ILE A C 1
ATOM 610 O O . ILE A 1 90 ? -4.915 -2.255 20.181 1.00 39.76 86 ILE A O 1
ATOM 615 N N . LEU A 1 91 ? -5.403 -3.628 18.468 1.00 37.07 87 LEU A N 1
ATOM 616 C CA . LEU A 1 91 ? -4.384 -4.608 18.828 1.00 35.91 87 LEU A CA 1
ATOM 617 C C . LEU A 1 91 ? -2.982 -4.028 18.674 1.00 35.84 87 LEU A C 1
ATOM 618 O O . LEU A 1 91 ? -2.112 -4.259 19.514 1.00 36.71 87 LEU A O 1
ATOM 623 N N . LEU A 1 92 ? -2.767 -3.280 17.595 1.00 35.56 88 LEU A N 1
ATOM 624 C CA . LEU A 1 92 ? -1.482 -2.631 17.359 1.00 38.40 88 LEU A CA 1
ATOM 625 C C . LEU A 1 92 ? -1.209 -1.562 18.409 1.00 37.56 88 LEU A C 1
ATOM 626 O O . LEU A 1 92 ? -0.073 -1.389 18.849 1.00 38.81 88 LEU A O 1
ATOM 631 N N . GLY A 1 93 ? -2.258 -0.846 18.801 1.00 38.90 89 GLY A N 1
ATOM 632 C CA . GLY A 1 93 ? -2.145 0.203 19.797 1.00 34.29 89 GLY A CA 1
ATOM 633 C C . GLY A 1 93 ? -1.850 -0.346 21.177 1.00 38.45 89 GLY A C 1
ATOM 634 O O . GLY A 1 93 ? -1.164 0.294 21.973 1.00 35.18 89 GLY A O 1
ATOM 635 N N . PHE A 1 94 ? -2.373 -1.535 21.463 1.00 36.90 90 PHE A N 1
ATOM 636 C CA . PHE A 1 94 ? -2.111 -2.195 22.737 1.00 40.13 90 PHE A CA 1
ATOM 637 C C . PHE A 1 94 ? -0.667 -2.670 22.818 1.00 40.58 90 PHE A C 1
ATOM 638 O O . PHE A 1 94 ? -0.013 -2.531 23.855 1.00 36.52 90 PHE A O 1
ATOM 646 N N . LEU A 1 95 ? -0.174 -3.232 21.720 1.00 38.46 91 LEU A N 1
ATOM 647 C CA . LEU A 1 95 ? 1.207 -3.686 21.653 1.00 39.17 91 LEU A CA 1
ATOM 648 C C . LEU A 1 95 ? 2.151 -2.489 21.736 1.00 38.25 91 LEU A C 1
ATOM 649 O O . LEU A 1 95 ? 3.221 -2.572 22.338 1.00 40.91 91 LEU A O 1
ATOM 654 N N . GLY A 1 96 ? 1.740 -1.374 21.138 1.00 34.91 92 GLY A N 1
ATOM 655 C CA . GLY A 1 96 ? 2.533 -0.158 21.150 1.00 36.52 92 GLY A CA 1
ATOM 656 C C . GLY A 1 96 ? 2.557 0.509 22.511 1.00 36.03 92 GLY A C 1
ATOM 657 O O . GLY A 1 96 ? 3.599 0.986 22.958 1.00 37.32 92 GLY A O 1
ATOM 658 N N . LEU A 1 97 ? 1.404 0.546 23.172 1.00 34.65 93 LEU A N 1
ATOM 659 C CA . LEU A 1 97 ? 1.307 1.107 24.514 1.00 32.85 93 LEU A CA 1
ATOM 660 C C . LEU A 1 97 ? 2.171 0.319 25.492 1.00 37.37 93 LEU A C 1
ATOM 661 O O . LEU A 1 97 ? 2.898 0.896 26.299 1.00 38.20 93 LEU A O 1
ATOM 666 N N . PHE A 1 98 ? 2.091 -1.005 25.402 1.00 39.91 94 PHE A N 1
ATOM 667 C CA . PHE A 1 98 ? 2.854 -1.886 26.276 1.00 36.87 94 PHE A CA 1
ATOM 668 C C . PHE A 1 98 ? 4.357 -1.712 26.081 1.00 40.05 94 PHE A C 1
ATOM 669 O O . PHE A 1 98 ? 5.091 -1.489 27.043 1.00 36.68 94 PHE A O 1
ATOM 677 N N . LEU A 1 99 ? 4.809 -1.811 24.835 1.00 34.18 95 LEU A N 1
ATOM 678 C CA . LEU A 1 99 ? 6.227 -1.674 24.524 1.00 35.78 95 LEU A CA 1
ATOM 679 C C . LEU A 1 99 ? 6.724 -0.256 24.784 1.00 41.45 95 LEU A C 1
ATOM 680 O O . LEU A 1 99 ? 7.883 -0.052 25.152 1.00 39.17 95 LEU A O 1
ATOM 685 N N . GLY A 1 100 ? 5.842 0.719 24.593 1.00 39.51 96 GLY A N 1
ATOM 686 C CA . GLY A 1 100 ? 6.176 2.107 24.846 1.00 38.11 96 GLY A CA 1
ATOM 687 C C . GLY A 1 100 ? 6.369 2.373 26.324 1.00 38.39 96 GLY A C 1
ATOM 688 O O . GLY A 1 100 ? 7.235 3.153 26.717 1.00 37.15 96 GLY A O 1
ATOM 697 N N . VAL A 1 102 ? 7.377 0.185 28.548 1.00 40.72 98 VAL A N 1
ATOM 698 C CA . VAL A 1 102 ? 8.634 -0.447 28.930 1.00 37.75 98 VAL A CA 1
ATOM 699 C C . VAL A 1 102 ? 9.820 0.383 28.435 1.00 38.73 98 VAL A C 1
ATOM 700 O O . VAL A 1 102 ? 10.900 0.369 29.030 1.00 44.49 98 VAL A O 1
ATOM 704 N N . GLY A 1 103 ? 9.605 1.129 27.356 1.00 38.04 99 GLY A N 1
ATOM 705 C CA . GLY A 1 103 ? 10.674 1.884 26.728 1.00 38.79 99 GLY A CA 1
ATOM 706 C C . GLY A 1 103 ? 10.936 3.262 27.307 1.00 36.09 99 GLY A C 1
ATOM 707 O O . GLY A 1 103 ? 11.904 3.918 26.923 1.00 34.88 99 GLY A O 1
ATOM 708 N N . LEU A 1 104 ? 10.082 3.709 28.224 1.00 32.73 100 LEU A N 1
ATOM 709 C CA . LEU A 1 104 ? 10.245 5.031 28.826 1.00 36.19 100 LEU A CA 1
ATOM 710 C C . LEU A 1 104 ? 11.515 5.089 29.672 1.00 38.28 100 LEU A C 1
ATOM 711 O O . LEU A 1 104 ? 11.989 4.064 30.161 1.00 37.04 100 LEU A O 1
ATOM 716 N N . ARG A 1 105 ? 12.059 6.291 29.839 1.00 38.28 101 ARG A N 1
ATOM 717 C CA . ARG A 1 105 ? 13.341 6.470 30.518 1.00 40.92 101 ARG A CA 1
ATOM 718 C C . ARG A 1 105 ? 13.310 6.001 31.969 1.00 35.59 101 ARG A C 1
ATOM 719 O O . ARG A 1 105 ? 14.210 5.291 32.416 1.00 39.34 101 ARG A O 1
ATOM 721 N N . ALA A 1 106 ? 12.269 6.387 32.698 1.00 36.06 102 ALA A N 1
ATOM 722 C CA . ALA A 1 106 ? 12.182 6.079 34.122 1.00 37.10 102 ALA A CA 1
ATOM 723 C C . ALA A 1 106 ? 11.707 4.652 34.401 1.00 38.43 102 ALA A C 1
ATOM 724 O O . ALA A 1 106 ? 11.791 4.179 35.534 1.00 38.75 102 ALA A O 1
ATOM 726 N N . THR A 1 107 ? 11.212 3.968 33.373 1.00 38.74 103 THR A N 1
ATOM 727 C CA . THR A 1 107 ? 10.650 2.630 33.548 1.00 38.93 103 THR A CA 1
ATOM 728 C C . THR A 1 107 ? 11.716 1.577 33.840 1.00 36.76 103 THR A C 1
ATOM 729 O O . THR A 1 107 ? 12.735 1.503 33.153 1.00 35.13 103 THR A O 1
ATOM 733 N N . ASN A 1 108 ? 11.466 0.761 34.862 1.00 39.55 104 ASN A N 1
ATOM 734 C CA . ASN A 1 108 ? 12.368 -0.325 35.230 1.00 43.53 104 ASN A CA 1
ATOM 735 C C . ASN A 1 108 ? 11.686 -1.691 35.144 1.00 46.15 104 ASN A C 1
ATOM 736 O O . ASN A 1 108 ? 11.352 -2.296 36.163 1.00 46.51 104 ASN A O 1
ATOM 741 N N . VAL A 1 109 ? 11.464 -2.162 33.922 1.00 52.04 105 VAL A N 1
ATOM 742 C CA . VAL A 1 109 ? 10.943 -3.506 33.697 1.00 55.50 105 VAL A CA 1
ATOM 743 C C . VAL A 1 109 ? 12.047 -4.354 33.084 1.00 59.81 105 VAL A C 1
ATOM 744 O O . VAL A 1 109 ? 12.386 -4.198 31.909 1.00 61.49 105 VAL A O 1
ATOM 748 N N . GLY A 1 110 ? 12.609 -5.250 33.888 1.00 59.57 106 GLY A N 1
ATOM 749 C CA . GLY A 1 110 ? 13.838 -5.923 33.522 1.00 66.38 106 GLY A CA 1
ATOM 750 C C . GLY A 1 110 ? 14.986 -4.980 33.823 1.00 70.52 106 GLY A C 1
ATOM 751 O O . GLY A 1 110 ? 14.871 -4.119 34.694 1.00 68.98 106 GLY A O 1
ATOM 752 N N . ASN A 1 111 ? 16.092 -5.134 33.106 1.00 79.01 107 ASN A N 1
ATOM 753 C CA . ASN A 1 111 ? 17.226 -4.233 33.265 1.00 75.06 107 ASN A CA 1
ATOM 754 C C . ASN A 1 111 ? 17.879 -3.935 31.927 1.00 78.15 107 ASN A C 1
ATOM 755 O O . ASN A 1 111 ? 19.026 -4.310 31.682 1.00 84.60 107 ASN A O 1
ATOM 768 N N . ASP A 1 113 ? 19.362 -1.531 28.865 1.00 71.60 109 ASP A N 1
ATOM 769 C CA . ASP A 1 113 ? 20.076 -0.280 28.664 1.00 69.10 109 ASP A CA 1
ATOM 770 C C . ASP A 1 113 ? 19.243 0.689 27.829 1.00 67.25 109 ASP A C 1
ATOM 771 O O . ASP A 1 113 ? 18.180 0.329 27.321 1.00 66.85 109 ASP A O 1
ATOM 776 N N . LEU A 1 114 ? 19.735 1.916 27.693 1.00 65.73 110 LEU A N 1
ATOM 777 C CA . LEU A 1 114 ? 19.018 2.964 26.975 1.00 61.28 110 LEU A CA 1
ATOM 778 C C . LEU A 1 114 ? 18.840 2.636 25.496 1.00 59.45 110 LEU A C 1
ATOM 779 O O . LEU A 1 114 ? 17.868 3.064 24.872 1.00 57.39 110 LEU A O 1
ATOM 781 N N . SER A 1 115 ? 19.781 1.878 24.940 1.00 60.52 111 SER A N 1
ATOM 782 C CA . SER A 1 115 ? 19.738 1.510 23.529 1.00 59.90 111 SER A CA 1
ATOM 783 C C . SER A 1 115 ? 18.569 0.578 23.239 1.00 58.74 111 SER A C 1
ATOM 784 O O . SER A 1 115 ? 17.831 0.773 22.273 1.00 55.68 111 SER A O 1
ATOM 787 N N . LYS A 1 116 ? 18.415 -0.439 24.080 1.00 60.59 112 LYS A N 1
ATOM 788 C CA . LYS A 1 116 ? 17.316 -1.388 23.954 1.00 58.52 112 LYS A CA 1
ATOM 789 C C . LYS A 1 116 ? 15.973 -0.699 24.163 1.00 53.64 112 LYS A C 1
ATOM 790 O O . LYS A 1 116 ? 14.974 -1.068 23.546 1.00 54.24 112 LYS A O 1
ATOM 796 N N . LYS A 1 117 ? 15.954 0.302 25.037 1.00 54.95 113 LYS A N 1
ATOM 797 C CA . LYS A 1 117 ? 14.753 1.098 25.254 1.00 51.76 113 LYS A CA 1
ATOM 798 C C . LYS A 1 117 ? 14.411 1.894 24.003 1.00 49.44 113 LYS A C 1
ATOM 799 O O . LYS A 1 117 ? 13.246 1.992 23.619 1.00 49.74 113 LYS A O 1
ATOM 805 N N . ALA A 1 118 ? 15.436 2.458 23.371 1.00 48.59 114 ALA A N 1
ATOM 806 C CA . ALA A 1 118 ? 15.253 3.243 22.157 1.00 49.20 114 ALA A CA 1
ATOM 807 C C . ALA A 1 118 ? 14.670 2.391 21.034 1.00 50.05 114 ALA A C 1
ATOM 808 O O . ALA A 1 118 ? 13.836 2.860 20.257 1.00 49.54 114 ALA A O 1
ATOM 810 N N . LYS A 1 119 ? 15.116 1.142 20.952 1.00 46.04 115 LYS A N 1
ATOM 811 C CA . LYS A 1 119 ? 14.598 0.209 19.960 1.00 46.70 115 LYS A CA 1
ATOM 812 C C . LYS A 1 119 ? 13.122 -0.065 20.217 1.00 47.38 115 LYS A C 1
ATOM 813 O O . LYS A 1 119 ? 12.318 -0.096 19.286 1.00 48.28 115 LYS A O 1
ATOM 815 N N . LEU A 1 120 ? 12.773 -0.253 21.487 1.00 46.94 116 LEU A N 1
ATOM 816 C CA . LEU A 1 120 ? 11.390 -0.505 21.875 1.00 46.55 116 LEU A CA 1
ATOM 817 C C . LEU A 1 120 ? 10.489 0.690 21.584 1.00 44.26 116 LEU A C 1
ATOM 818 O O . LEU A 1 120 ? 9.349 0.522 21.153 1.00 42.40 116 LEU A O 1
ATOM 823 N N . LEU A 1 121 ? 11.002 1.893 21.823 1.00 45.42 117 LEU A N 1
ATOM 824 C CA . LEU A 1 121 ? 10.237 3.109 21.567 1.00 45.57 117 LEU A CA 1
ATOM 825 C C . LEU A 1 121 ? 10.009 3.318 20.074 1.00 42.55 117 LEU A C 1
ATOM 826 O O . LEU A 1 121 ? 8.966 3.823 19.663 1.00 45.05 117 LEU A O 1
ATOM 831 N N . ALA A 1 122 ? 10.991 2.930 19.267 1.00 44.37 118 ALA A N 1
ATOM 832 C CA . ALA A 1 122 ? 10.869 3.026 17.818 1.00 44.35 118 ALA A CA 1
ATOM 833 C C . ALA A 1 122 ? 9.825 2.038 17.309 1.00 44.99 118 ALA A C 1
ATOM 834 O O . ALA A 1 122 ? 9.024 2.362 16.432 1.00 49.09 118 ALA A O 1
ATOM 836 N N . ILE A 1 123 ? 9.841 0.831 17.867 1.00 41.94 119 ILE A N 1
ATOM 837 C CA . ILE A 1 123 ? 8.851 -0.185 17.530 1.00 43.61 119 ILE A CA 1
ATOM 838 C C . ILE A 1 123 ? 7.463 0.253 17.982 1.00 41.57 119 ILE A C 1
ATOM 839 O O . ILE A 1 123 ? 6.496 0.159 17.227 1.00 44.82 119 ILE A O 1
ATOM 844 N N . ALA A 1 124 ? 7.375 0.738 19.216 1.00 42.06 120 ALA A N 1
ATOM 845 C CA . ALA A 1 124 ? 6.112 1.215 19.763 1.00 40.49 120 ALA A CA 1
ATOM 846 C C . ALA A 1 124 ? 5.587 2.408 18.973 1.00 42.49 120 ALA A C 1
ATOM 847 O O . ALA A 1 124 ? 4.383 2.532 18.748 1.00 38.43 120 ALA A O 1
ATOM 849 N N . GLY A 1 125 ? 6.498 3.282 18.556 1.00 43.43 121 GLY A N 1
ATOM 850 C CA . GLY A 1 125 ? 6.140 4.448 17.770 1.00 40.63 121 GLY A CA 1
ATOM 851 C C . GLY A 1 125 ? 5.536 4.056 16.437 1.00 40.84 121 GLY A C 1
ATOM 852 O O . GLY A 1 125 ? 4.521 4.611 16.017 1.00 41.61 121 GLY A O 1
ATOM 853 N N . THR A 1 126 ? 6.164 3.089 15.775 1.00 44.96 122 THR A N 1
ATOM 854 C CA . THR A 1 126 ? 5.676 2.579 14.500 1.00 41.28 122 THR A CA 1
ATOM 855 C C . THR A 1 126 ? 4.307 1.928 14.663 1.00 40.39 122 THR A C 1
ATOM 856 O O . THR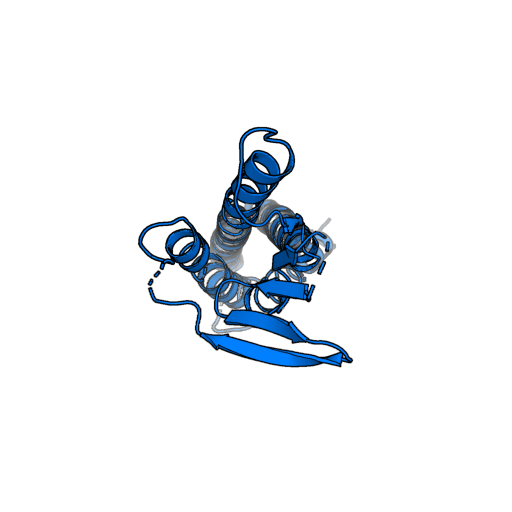 A 1 126 ? 3.423 2.104 13.825 1.00 44.01 122 THR A O 1
ATOM 860 N N . LEU A 1 127 ? 4.141 1.178 15.748 1.00 38.41 123 LEU A N 1
ATOM 861 C CA . LEU A 1 127 ? 2.886 0.486 16.018 1.00 37.58 123 LEU A CA 1
ATOM 862 C C . LEU A 1 127 ? 1.724 1.464 16.159 1.00 39.27 123 LEU A C 1
ATOM 863 O O . LEU A 1 127 ? 0.624 1.201 15.677 1.00 39.99 123 LEU A O 1
ATOM 868 N N . HIS A 1 128 ? 1.972 2.595 16.813 1.00 36.20 124 HIS A N 1
ATOM 869 C CA . HIS A 1 128 ? 0.939 3.613 16.990 1.00 39.69 124 HIS A CA 1
ATOM 870 C C . HIS A 1 128 ? 0.615 4.320 15.679 1.00 37.07 124 HIS A C 1
ATOM 871 O O . HIS A 1 128 ? -0.535 4.678 15.430 1.00 38.95 124 HIS A O 1
ATOM 878 N N . ILE A 1 129 ? 1.631 4.529 14.849 1.00 37.83 125 ILE A N 1
ATOM 879 C CA . ILE A 1 129 ? 1.422 5.129 13.538 1.00 34.33 125 ILE A CA 1
ATOM 880 C C . ILE A 1 129 ? 0.596 4.194 12.659 1.00 40.12 125 ILE A C 1
ATOM 881 O O . ILE A 1 129 ? -0.355 4.623 12.005 1.00 41.98 125 ILE A O 1
ATOM 886 N N . LEU A 1 130 ? 0.955 2.913 12.661 1.00 41.05 126 LEU A N 1
ATOM 887 C CA . LEU A 1 130 ? 0.224 1.906 11.898 1.00 41.20 126 LEU A CA 1
ATOM 888 C C . LEU A 1 130 ? -1.205 1.755 12.412 1.00 39.64 126 LEU A C 1
ATOM 889 O O . LEU A 1 130 ? -2.135 1.542 11.635 1.00 43.79 126 LEU A O 1
ATOM 894 N N . ALA A 1 131 ? -1.370 1.868 13.726 1.00 38.06 127 ALA A N 1
ATOM 895 C CA . ALA A 1 131 ? -2.689 1.786 14.343 1.00 38.72 127 ALA A CA 1
ATOM 896 C C . ALA A 1 131 ? -3.563 2.953 13.900 1.00 39.57 127 ALA A C 1
ATOM 897 O O . ALA A 1 131 ? -4.745 2.784 13.600 1.00 36.39 127 ALA A O 1
ATOM 899 N N . GLY A 1 132 ? -2.968 4.141 13.863 1.00 37.67 128 GLY A N 1
ATOM 900 C CA . GLY A 1 132 ? -3.672 5.329 13.426 1.00 37.41 128 GLY A CA 1
ATOM 901 C C . GLY A 1 132 ? -4.019 5.256 11.954 1.00 37.93 128 GLY A C 1
ATOM 902 O O . GLY A 1 132 ? -5.060 5.752 11.528 1.00 34.30 128 GLY A O 1
ATOM 903 N N . ALA A 1 133 ? -3.140 4.630 11.178 1.00 38.63 129 ALA A N 1
ATOM 904 C CA . ALA A 1 133 ? -3.352 4.468 9.745 1.00 38.28 129 ALA A CA 1
A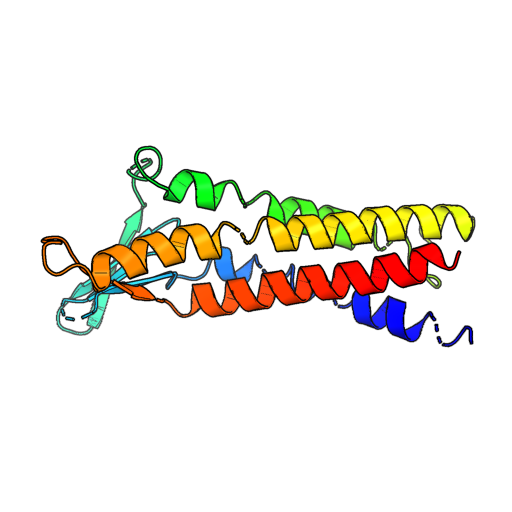TOM 905 C C . ALA A 1 133 ? -4.520 3.526 9.467 1.00 38.55 129 ALA A C 1
ATOM 906 O O . ALA A 1 133 ? -5.368 3.811 8.622 1.00 37.36 129 ALA A O 1
ATOM 908 N N . CYS A 1 134 ? -4.559 2.406 10.184 1.00 37.90 130 CYS A N 1
ATOM 909 C CA . CYS A 1 134 ? -5.640 1.436 10.041 1.00 35.35 130 CYS A CA 1
ATOM 910 C C . CYS A 1 134 ? -6.982 2.052 10.411 1.00 38.25 130 CYS A C 1
ATOM 911 O O . CYS A 1 134 ? -7.982 1.844 9.722 1.00 42.94 130 CYS A O 1
ATOM 914 N N . GLY A 1 135 ? -6.999 2.810 11.503 1.00 33.08 131 GLY A N 1
ATOM 915 C CA . GLY A 1 135 ? -8.202 3.497 11.931 1.00 35.27 131 GLY A CA 1
ATOM 916 C C . GLY A 1 135 ? -8.607 4.578 10.949 1.00 39.59 131 GLY A C 1
ATOM 917 O O . GLY A 1 135 ? -9.792 4.825 10.737 1.00 39.62 131 GLY A O 1
ATOM 926 N N . VAL A 1 137 ? -8.063 4.606 7.659 1.00 41.70 133 VAL A N 1
ATOM 927 C CA . VAL A 1 137 ? -8.600 3.975 6.463 1.00 38.34 133 VAL A CA 1
ATOM 928 C C . VAL A 1 137 ? -10.024 3.482 6.693 1.00 39.20 133 VAL A C 1
ATOM 929 O O . VAL A 1 137 ? -10.898 3.687 5.855 1.00 41.05 133 VAL A O 1
ATOM 933 N N . ALA A 1 138 ? -10.254 2.846 7.837 1.00 38.90 134 ALA A N 1
ATOM 934 C CA . ALA A 1 138 ? -11.572 2.311 8.167 1.00 36.64 134 ALA A CA 1
ATOM 935 C C . ALA A 1 138 ? -12.636 3.405 8.248 1.00 37.01 134 ALA A C 1
ATOM 936 O O . ALA A 1 138 ? -13.718 3.269 7.677 1.00 37.15 134 ALA A O 1
ATOM 938 N N . ILE A 1 139 ? -12.326 4.481 8.964 1.00 40.06 135 ILE A N 1
ATOM 939 C CA . ILE A 1 139 ? -13.245 5.605 9.102 1.00 34.80 135 ILE A CA 1
ATOM 940 C C . ILE A 1 139 ? -13.536 6.244 7.746 1.00 35.98 135 ILE A C 1
ATOM 941 O O . ILE A 1 139 ? -14.686 6.540 7.426 1.00 35.98 135 ILE A O 1
ATOM 946 N N . SER A 1 140 ? -12.490 6.447 6.953 1.00 38.88 136 SER A N 1
ATOM 947 C CA . SER A 1 140 ? -12.622 7.084 5.647 1.00 36.16 136 SER A CA 1
ATOM 948 C C . SER A 1 140 ? -13.373 6.205 4.654 1.00 39.51 136 SER A C 1
ATOM 949 O O . SER A 1 140 ? -14.213 6.691 3.895 1.00 39.92 136 SER A O 1
ATOM 952 N N . TRP A 1 141 ? -13.055 4.914 4.656 1.00 40.01 137 TRP A N 1
ATOM 953 C CA . TRP A 1 141 ? -13.739 3.948 3.802 1.00 38.30 137 TRP A CA 1
ATOM 954 C C . TRP A 1 141 ? -15.234 3.959 4.099 1.00 39.27 137 TRP A C 1
ATOM 955 O O . TRP A 1 141 ? -16.062 4.030 3.189 1.00 41.51 137 TRP A O 1
ATOM 966 N N . TYR A 1 142 ? -15.564 3.903 5.384 1.00 36.79 138 TYR A N 1
ATOM 967 C CA . TYR A 1 142 ? -16.944 3.963 5.844 1.00 35.09 138 TYR A CA 1
ATOM 968 C C . TYR A 1 142 ? -17.601 5.278 5.438 1.00 38.92 138 TYR A C 1
ATOM 969 O O . TYR A 1 142 ? -18.736 5.292 4.971 1.00 41.34 138 TYR A O 1
ATOM 978 N N . ALA A 1 143 ? -16.875 6.380 5.610 1.00 39.56 139 ALA A N 1
ATOM 979 C CA . ALA A 1 143 ? -17.419 7.714 5.363 1.00 37.29 139 ALA A CA 1
ATOM 980 C C . ALA A 1 143 ? -17.734 7.971 3.889 1.00 40.54 139 ALA A C 1
ATOM 981 O O . ALA A 1 143 ? -18.787 8.519 3.562 1.00 37.71 139 ALA A O 1
ATOM 983 N N . VAL A 1 144 ? -16.814 7.586 3.009 1.00 42.56 140 VAL A N 1
ATOM 984 C CA . VAL A 1 144 ? -16.985 7.787 1.573 1.00 42.42 140 VAL A CA 1
ATOM 985 C C . VAL A 1 144 ? -18.213 7.048 1.046 1.00 42.09 140 VAL A C 1
ATOM 986 O O . VAL A 1 144 ? -18.954 7.577 0.217 1.00 42.68 140 VAL A O 1
ATOM 990 N N . ASN A 1 145 ? -18.431 5.832 1.540 1.00 42.38 141 ASN A N 1
ATOM 991 C CA . ASN A 1 145 ? -19.605 5.054 1.161 1.00 41.76 141 ASN A CA 1
ATOM 992 C C . ASN A 1 145 ? -20.906 5.766 1.518 1.00 44.15 141 ASN A C 1
ATOM 993 O O . ASN A 1 145 ? -21.858 5.765 0.738 1.00 44.61 141 ASN A O 1
ATOM 998 N N . ILE A 1 146 ? -20.941 6.370 2.700 1.00 38.21 142 ILE A N 1
ATOM 999 C CA . ILE A 1 146 ? -22.124 7.088 3.156 1.00 40.77 142 ILE A CA 1
ATOM 1000 C C . ILE A 1 146 ? -22.314 8.380 2.367 1.00 40.81 142 ILE A C 1
ATOM 1001 O O . ILE A 1 146 ? -23.429 8.722 1.973 1.00 36.25 142 ILE A O 1
ATOM 1006 N N . THR A 1 147 ? -21.213 9.087 2.139 1.00 41.38 143 THR A N 1
ATOM 1007 C CA . THR A 1 147 ? -21.246 10.381 1.466 1.00 40.76 143 THR A CA 1
ATOM 1008 C C . THR A 1 147 ? -21.661 10.248 0.001 1.00 39.10 143 THR A C 1
ATOM 1009 O O . THR A 1 147 ? -22.411 11.076 -0.513 1.00 35.78 143 THR A O 1
ATOM 1013 N N . THR A 1 148 ? -21.174 9.204 -0.662 1.00 38.36 144 THR A N 1
ATOM 1014 C CA . THR A 1 148 ? -21.511 8.954 -2.059 1.00 39.95 144 THR A CA 1
ATOM 1015 C C . THR A 1 148 ? -23.006 8.692 -2.225 1.00 37.25 144 THR A C 1
ATOM 1016 O O . THR A 1 148 ? -23.637 9.220 -3.139 1.00 40.05 144 THR A O 1
ATOM 1020 N N . ASP A 1 149 ? -23.570 7.887 -1.330 1.00 37.18 145 ASP A N 1
ATOM 1021 C CA . ASP A 1 149 ? -24.994 7.583 -1.380 1.00 38.57 145 ASP A CA 1
ATOM 1022 C C . ASP A 1 149 ? -25.852 8.818 -1.114 1.00 37.89 145 ASP A C 1
ATOM 1023 O O . ASP A 1 149 ? -26.827 9.063 -1.823 1.00 41.00 145 ASP A O 1
ATOM 1028 N N . PHE A 1 150 ? -25.481 9.589 -0.096 1.00 38.69 146 PHE A N 1
ATOM 1029 C CA . PHE A 1 150 ? -26.264 10.748 0.329 1.00 39.90 146 PHE A CA 1
ATOM 1030 C C . PHE A 1 150 ? -26.452 11.782 -0.781 1.00 39.89 146 PHE A C 1
ATOM 1031 O O . PHE A 1 150 ? -27.544 12.322 -0.956 1.00 38.45 146 PHE A O 1
ATOM 1039 N N . PHE A 1 151 ? -25.384 12.060 -1.523 1.00 38.75 147 PHE A N 1
ATOM 1040 C CA . PHE A 1 151 ? -25.413 13.108 -2.538 1.00 40.31 147 PHE A CA 1
ATOM 1041 C C . P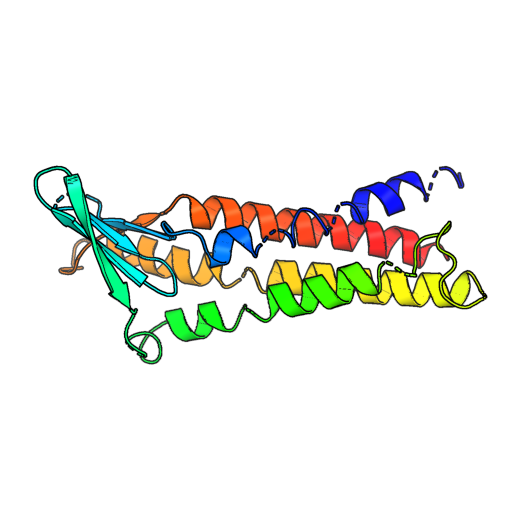HE A 1 151 ? -25.736 12.573 -3.926 1.00 41.69 147 PHE A C 1
ATOM 1042 O O . PHE A 1 151 ? -25.703 13.316 -4.908 1.00 44.26 147 PHE A O 1
ATOM 1050 N N . ASN A 1 152 ? -26.040 11.283 -4.003 1.00 43.75 148 ASN A N 1
ATOM 1051 C CA . ASN A 1 152 ? -26.478 10.678 -5.253 1.00 40.79 148 ASN A CA 1
ATOM 1052 C C . ASN A 1 152 ? -27.985 10.846 -5.404 1.00 39.43 148 ASN A C 1
ATOM 1053 O O . ASN A 1 152 ? -28.751 10.349 -4.579 1.00 38.37 148 ASN A O 1
ATOM 1058 N N . PRO A 1 153 ? -28.414 11.563 -6.454 1.00 45.26 149 PRO A N 1
ATOM 1059 C CA . PRO A 1 153 ? -29.837 11.773 -6.740 1.00 41.62 149 PRO A CA 1
ATOM 1060 C C . PRO A 1 153 ? -30.550 10.464 -7.040 1.00 39.74 149 PRO A C 1
ATOM 1061 O O . PRO A 1 153 ? -31.710 10.292 -6.670 1.00 42.60 149 PRO A O 1
ATOM 1065 N N . LEU A 1 154 ? -29.843 9.552 -7.700 1.00 42.49 150 LEU A N 1
ATOM 1066 C CA . LEU A 1 154 ? -30.424 8.297 -8.160 1.00 44.26 150 LEU A CA 1
ATOM 1067 C C . LEU A 1 154 ? -30.548 7.254 -7.053 1.00 43.85 150 LEU A C 1
ATOM 1068 O O . LEU A 1 154 ? -31.313 6.299 -7.185 1.00 47.07 150 LEU A O 1
ATOM 1073 N N . TYR A 1 155 ? -29.795 7.433 -5.970 1.00 42.90 151 TYR A N 1
ATOM 1074 C CA . TYR A 1 155 ? -29.779 6.455 -4.886 1.00 40.62 151 TYR A CA 1
ATOM 1075 C C . TYR A 1 155 ? -31.137 6.358 -4.198 1.00 38.66 151 TYR A C 1
ATOM 1076 O O . TYR A 1 155 ? -31.588 7.303 -3.554 1.00 37.51 151 TYR A O 1
ATOM 1085 N N . ALA A 1 156 ? -31.774 5.198 -4.330 1.00 42.62 152 ALA A N 1
ATOM 1086 C CA . ALA A 1 156 ? -33.141 5.007 -3.856 1.00 44.20 152 ALA A CA 1
ATOM 1087 C C . ALA A 1 156 ? -33.206 4.561 -2.400 1.00 46.42 152 ALA A C 1
ATOM 1088 O O . ALA A 1 156 ? -34.240 4.706 -1.746 1.00 51.90 152 ALA A O 1
ATOM 1090 N N . GLY A 1 157 ? -32.105 4.015 -1.898 1.00 43.98 153 GLY A N 1
ATOM 1091 C CA . GLY A 1 157 ? -32.072 3.478 -0.551 1.00 42.20 153 GLY A CA 1
ATOM 1092 C C . GLY A 1 157 ? -32.056 4.534 0.538 1.00 48.51 153 GLY A C 1
ATOM 1093 O O . GLY A 1 157 ? -32.106 5.734 0.265 1.00 47.46 153 GLY A O 1
ATOM 1094 N N . THR A 1 158 ? -31.985 4.077 1.784 1.00 53.12 154 THR A N 1
ATOM 1095 C CA . THR A 1 158 ? -31.934 4.969 2.933 1.00 50.97 154 THR A CA 1
ATOM 1096 C C . THR A 1 158 ? -30.642 5.780 2.928 1.00 48.56 154 THR A C 1
ATOM 1097 O O . THR A 1 158 ? -29.561 5.238 2.699 1.00 49.24 154 THR A O 1
ATOM 1101 N N . LYS A 1 159 ? -30.759 7.083 3.167 1.00 49.95 155 LYS A N 1
ATOM 1102 C CA . LYS A 1 159 ? -29.598 7.963 3.176 1.00 47.01 155 LYS A CA 1
ATOM 1103 C C . LYS A 1 159 ? -29.200 8.316 4.603 1.00 48.91 155 LYS A C 1
ATOM 1104 O O . LYS A 1 159 ? -30.044 8.679 5.423 1.00 52.24 155 LYS A O 1
ATOM 1110 N N . TYR A 1 160 ? -27.908 8.201 4.893 1.00 48.65 156 TYR A N 1
ATOM 1111 C CA . TYR A 1 160 ? -27.409 8.414 6.245 1.00 47.98 156 TYR A CA 1
ATOM 1112 C C . TYR A 1 160 ? -26.533 9.651 6.357 1.00 42.05 156 TYR A C 1
ATOM 1113 O O . TYR A 1 160 ? -25.874 10.052 5.399 1.00 41.41 156 TYR A O 1
ATOM 1122 N N . GLU A 1 161 ? -26.539 10.246 7.543 1.00 45.71 157 GLU A N 1
ATOM 1123 C CA . GLU A 1 161 ? -25.630 11.330 7.882 1.00 46.77 157 GLU A CA 1
ATOM 1124 C C . GLU A 1 161 ? -24.375 10.729 8.507 1.00 44.56 157 GLU A C 1
ATOM 1125 O O . GLU A 1 161 ? -24.413 9.611 9.023 1.00 37.80 157 GLU A O 1
ATOM 1131 N N . LEU A 1 162 ? -23.264 11.457 8.450 1.00 44.70 158 LEU A N 1
ATOM 1132 C CA . LEU A 1 162 ? -22.052 11.021 9.133 1.00 42.01 158 LEU A CA 1
ATOM 1133 C C . LEU A 1 162 ? -22.286 11.056 10.637 1.00 39.88 158 LEU A C 1
ATOM 1134 O O . LEU A 1 162 ? -22.684 12.083 11.186 1.00 43.05 158 LEU A O 1
ATOM 1139 N N . GLY A 1 163 ? -22.051 9.928 11.296 1.00 35.90 159 GLY A N 1
ATOM 1140 C CA . GLY A 1 163 ? -22.244 9.837 12.730 1.00 36.32 159 GLY A CA 1
ATOM 1141 C C . GLY A 1 163 ? -21.088 10.412 13.525 1.00 34.26 159 GLY A C 1
ATOM 1142 O O . GLY A 1 163 ? -19.970 10.510 13.020 1.00 34.61 159 GLY A O 1
ATOM 1143 N N . PRO A 1 164 ? -21.356 10.800 14.782 1.00 32.64 160 PRO A N 1
ATOM 1144 C CA . PRO A 1 164 ? -20.359 11.354 15.706 1.00 35.78 160 PRO A CA 1
ATOM 1145 C C . PRO A 1 164 ? -19.134 10.458 15.881 1.00 36.15 160 PRO A C 1
ATOM 1146 O O . PRO A 1 164 ? -18.019 10.963 16.025 1.00 36.74 160 PRO A O 1
ATOM 1150 N N . ALA A 1 165 ? -19.347 9.145 15.865 1.00 36.23 161 ALA A N 1
ATOM 1151 C CA . ALA A 1 165 ? -18.274 8.179 16.070 1.00 35.25 161 ALA A CA 1
ATOM 1152 C C . ALA A 1 165 ? -17.171 8.316 15.025 1.00 34.01 161 ALA A C 1
ATOM 1153 O O . ALA A 1 165 ? -15.999 8.084 15.318 1.00 37.62 161 ALA A O 1
ATOM 1155 N N . LEU A 1 166 ? -17.548 8.688 13.806 1.00 34.00 162 LEU A N 1
ATOM 1156 C CA . LEU A 1 166 ? -16.577 8.861 12.733 1.00 31.36 162 LEU A CA 1
ATOM 1157 C C . LEU A 1 166 ? -15.645 10.035 13.025 1.00 34.06 162 LEU A C 1
ATOM 1158 O O . LEU A 1 166 ? -14.463 9.997 12.688 1.00 34.76 162 LEU A O 1
ATOM 1163 N N . TYR A 1 167 ? -16.178 11.074 13.659 1.00 29.34 163 TYR A N 1
ATOM 1164 C CA . TYR A 1 167 ? -15.372 12.232 14.024 1.00 34.44 163 TYR A CA 1
ATOM 1165 C C . TYR A 1 167 ? -14.501 11.908 15.234 1.00 33.70 163 TYR A C 1
ATOM 1166 O O . TYR A 1 167 ? -13.416 12.459 15.396 1.00 34.14 163 TYR A O 1
ATOM 1175 N N . LEU A 1 168 ? -14.984 10.998 16.073 1.00 35.48 164 LEU A N 1
ATOM 1176 C CA . LEU A 1 168 ? -14.212 10.509 17.206 1.00 35.37 164 LEU A CA 1
ATOM 1177 C C . LEU A 1 168 ? -13.082 9.603 16.726 1.00 35.84 164 LEU A C 1
ATOM 1178 O O . LEU A 1 168 ? -11.965 9.657 17.240 1.00 36.63 164 LEU A O 1
ATOM 1183 N N . GLY A 1 169 ? -13.383 8.772 15.731 1.00 31.68 165 GLY A N 1
ATOM 1184 C CA . GLY A 1 169 ? -12.412 7.837 15.197 1.00 32.09 165 GLY A CA 1
ATOM 1185 C C . GLY A 1 169 ? -11.329 8.539 14.409 1.00 32.18 165 GLY A C 1
ATOM 1186 O O . GLY A 1 169 ? -10.160 8.152 14.452 1.00 36.59 165 GLY A O 1
ATOM 1187 N N . TRP A 1 170 ? -11.721 9.578 13.683 1.00 31.96 166 TRP A N 1
ATOM 1188 C CA . TRP A 1 170 ? -10.771 10.360 12.908 1.00 38.30 166 TRP A CA 1
ATOM 1189 C C . TRP A 1 170 ? -9.807 11.099 13.830 1.00 37.31 166 TRP A C 1
ATOM 1190 O O . TRP A 1 170 ? -8.611 11.184 13.554 1.00 36.66 166 TRP A O 1
ATOM 1201 N N . SER A 1 171 ? -10.339 11.632 14.925 1.00 35.48 167 SER A N 1
ATOM 1202 C CA . SER A 1 171 ? -9.516 12.272 15.944 1.00 40.03 167 SER A CA 1
ATOM 1203 C C . SER A 1 171 ? -8.597 11.258 16.617 1.00 34.87 167 SER A C 1
ATOM 1204 O O . SER A 1 171 ? -7.398 11.491 16.754 1.00 34.51 167 SER A O 1
ATOM 1207 N N . ALA A 1 172 ? -9.178 10.136 17.030 1.00 37.00 168 ALA A N 1
ATOM 1208 C CA . ALA A 1 172 ? -8.439 9.053 17.675 1.00 38.00 168 ALA A CA 1
ATOM 1209 C C . ALA A 1 172 ? -7.243 8.607 16.844 1.00 36.89 168 ALA A C 1
ATOM 1210 O O . ALA A 1 172 ? -6.135 8.453 17.360 1.00 35.75 168 ALA A O 1
ATOM 1212 N N . SER A 1 173 ? -7.483 8.402 15.554 1.00 31.35 169 SER A N 1
ATOM 1213 C CA . SER A 1 173 ? -6.439 7.983 14.631 1.00 35.87 169 SER A CA 1
ATOM 1214 C C . SER A 1 173 ? -5.332 9.023 14.544 1.00 37.49 169 SER A C 1
ATOM 1215 O O . SER A 1 173 ? -4.151 8.683 14.574 1.00 39.08 169 SER A O 1
ATOM 1218 N N . LEU A 1 174 ? -5.725 10.289 14.435 1.00 38.25 170 LEU A N 1
ATOM 1219 C CA . LEU A 1 174 ? -4.769 11.387 14.349 1.00 38.26 170 LEU A CA 1
ATOM 1220 C C . LEU A 1 174 ? -3.912 11.465 15.608 1.00 40.34 170 LEU A C 1
ATOM 1221 O O . LEU A 1 174 ? -2.697 11.641 15.529 1.00 41.06 170 LEU A O 1
ATOM 1226 N N . LEU A 1 175 ? -4.552 11.331 16.765 1.00 36.91 171 LEU A N 1
ATOM 1227 C CA . LEU A 1 175 ? -3.838 11.312 18.036 1.00 37.70 171 LEU A CA 1
ATOM 1228 C C . LEU A 1 175 ? -2.824 10.168 18.082 1.00 39.94 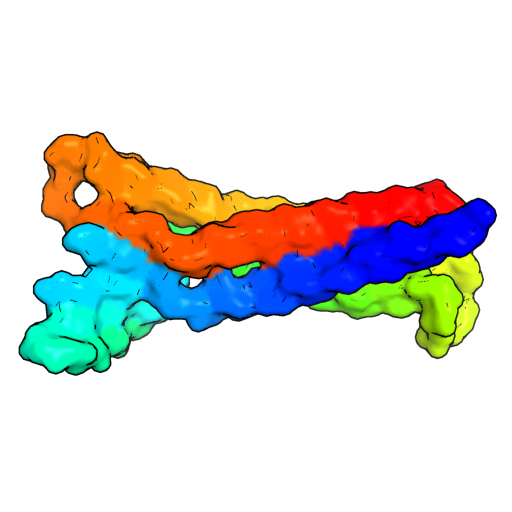171 LEU A C 1
ATOM 1229 O O . LEU A 1 175 ? -1.710 10.337 18.575 1.00 40.81 171 LEU A O 1
ATOM 1234 N N . SER A 1 176 ? -3.212 9.010 17.556 1.00 38.40 172 SER A N 1
ATOM 1235 C CA . SER A 1 176 ? -2.322 7.853 17.523 1.00 38.69 172 SER A CA 1
ATOM 1236 C C . SER A 1 176 ? -1.131 8.084 16.597 1.00 37.88 172 SER A C 1
ATOM 1237 O O . SER A 1 176 ? 0.003 7.749 16.940 1.00 38.78 172 SER A O 1
ATOM 1240 N N . ILE A 1 177 ? -1.393 8.654 15.424 1.00 37.77 173 ILE A N 1
ATOM 1241 C CA . ILE A 1 177 ? -0.335 8.934 14.459 1.00 38.88 173 ILE A CA 1
ATOM 1242 C C . ILE A 1 177 ? 0.633 9.986 14.989 1.00 40.27 173 ILE A C 1
ATOM 1243 O O . ILE A 1 177 ? 1.845 9.777 14.985 1.00 42.93 173 ILE A O 1
ATOM 1248 N N . LEU A 1 178 ? 0.093 11.111 15.450 1.00 39.28 174 LEU A N 1
ATOM 1249 C CA . LEU A 1 178 ? 0.916 12.198 15.971 1.00 40.97 174 LEU A CA 1
ATOM 1250 C C . LEU A 1 178 ? 1.692 11.756 17.207 1.00 41.08 174 LEU A C 1
ATOM 1251 O O . LEU A 1 178 ? 2.857 12.114 17.378 1.00 41.46 174 LEU A O 1
ATOM 1256 N N . GLY A 1 179 ? 1.042 10.977 18.065 1.00 40.01 175 GLY A N 1
ATOM 1257 C CA . GLY A 1 179 ? 1.695 10.447 19.248 1.00 41.28 175 GLY A CA 1
ATOM 1258 C C . GLY A 1 179 ? 2.812 9.484 18.893 1.00 39.56 175 GLY A C 1
ATOM 1259 O O . GLY A 1 179 ? 3.886 9.520 19.491 1.00 42.59 175 GLY A O 1
ATOM 1260 N N . GLY A 1 180 ? 2.558 8.624 17.912 1.00 37.24 176 GLY A N 1
ATOM 1261 C CA . GLY A 1 180 ? 3.550 7.669 17.454 1.00 38.64 176 GLY A CA 1
ATOM 1262 C C . GLY A 1 180 ? 4.755 8.343 16.828 1.00 39.52 176 GLY A C 1
ATOM 1263 O O . GLY A 1 180 ? 5.882 7.868 16.963 1.00 41.67 176 GLY A O 1
ATOM 1264 N N . ILE A 1 181 ? 4.512 9.453 16.139 1.00 40.45 177 ILE A N 1
ATOM 1265 C CA . ILE A 1 181 ? 5.584 10.232 15.530 1.00 40.80 177 ILE A CA 1
ATOM 1266 C C . ILE A 1 181 ? 6.505 10.812 16.600 1.00 44.81 177 ILE A C 1
ATOM 1267 O O . ILE A 1 181 ? 7.730 10.742 16.482 1.00 47.87 177 ILE A O 1
ATOM 1272 N N . CYS A 1 182 ? 5.907 11.377 17.644 1.00 43.43 178 CYS A N 1
ATOM 1273 C CA . CYS A 1 182 ? 6.663 11.954 18.753 1.00 43.58 178 CYS A CA 1
ATOM 1274 C C . CYS A 1 182 ? 7.544 10.917 19.440 1.00 44.11 178 CYS A C 1
ATOM 1275 O O . CYS A 1 182 ? 8.729 11.153 19.669 1.00 48.08 178 CYS A O 1
ATOM 1278 N N . VAL A 1 183 ? 6.952 9.776 19.776 1.00 44.79 179 VAL A N 1
ATOM 1279 C CA . VAL A 1 183 ? 7.674 8.686 20.422 1.00 44.36 179 VAL A CA 1
ATOM 1280 C C . VAL A 1 183 ? 8.812 8.192 19.537 1.00 45.95 179 VAL A C 1
ATOM 1281 O O . VAL A 1 183 ? 9.916 7.930 20.014 1.00 49.04 179 VAL A O 1
ATOM 1285 N N . PHE A 1 184 ? 8.540 8.080 18.242 1.00 46.72 180 PHE A N 1
ATOM 1286 C CA . PHE A 1 184 ? 9.543 7.619 17.293 1.00 49.04 180 PHE A CA 1
ATOM 1287 C C . PHE A 1 184 ? 10.687 8.621 17.162 1.00 49.69 180 PHE A C 1
ATOM 1288 O O . PHE A 1 184 ? 11.846 8.230 17.037 1.00 52.53 180 PHE A O 1
ATOM 1296 N N . SER A 1 185 ? 10.356 9.909 17.188 1.00 49.12 181 SER A N 1
ATOM 1297 C CA . SER A 1 185 ? 11.359 10.963 17.060 1.00 51.48 181 SER A CA 1
ATOM 1298 C C . SER A 1 185 ? 12.353 10.944 18.216 1.00 53.38 181 SER A C 1
ATOM 1299 O O . SER A 1 185 ? 13.559 11.069 18.007 1.00 57.30 181 SER A O 1
ATOM 1302 N N . THR A 1 186 ? 11.841 10.786 19.433 1.00 52.01 182 THR A N 1
ATOM 1303 C CA . THR A 1 186 ? 12.686 10.719 20.620 1.00 55.44 182 THR A CA 1
ATOM 1304 C C . THR A 1 186 ? 13.530 9.452 20.627 1.00 57.70 182 THR A C 1
ATOM 1305 O O . THR A 1 186 ? 14.627 9.429 21.182 1.00 64.02 182 THR A O 1
ATOM 1309 N N . ALA A 1 187 ? 13.005 8.398 20.011 1.00 54.81 183 ALA A N 1
ATOM 1310 C CA . ALA A 1 187 ? 13.704 7.121 19.940 1.00 57.20 183 ALA A CA 1
ATOM 1311 C C . ALA A 1 187 ? 14.927 7.224 19.038 1.00 61.84 183 ALA A C 1
ATOM 1312 O O . ALA A 1 187 ? 15.973 6.640 19.323 1.00 64.18 183 ALA A O 1
ATOM 1314 N N . ALA A 1 188 ? 14.789 7.976 17.951 1.00 62.22 184 ALA A N 1
ATOM 1315 C CA . ALA A 1 188 ? 15.873 8.153 16.991 1.00 65.16 184 ALA A CA 1
ATOM 1316 C C . ALA A 1 188 ? 17.036 8.929 17.601 1.00 70.45 184 ALA A C 1
ATOM 1317 O O . ALA A 1 188 ? 18.164 8.860 17.113 1.00 71.09 184 ALA A O 1
ATOM 1319 N N . ALA A 1 189 ? 16.754 9.664 18.672 1.00 70.42 185 ALA A N 1
ATOM 1320 C CA . ALA A 1 189 ? 17.776 10.437 19.366 1.00 70.85 185 ALA A CA 1
ATOM 1321 C C . ALA A 1 189 ? 18.490 9.596 20.423 1.00 74.94 185 ALA A C 1
ATOM 1322 O O . ALA A 1 189 ? 19.032 10.130 21.390 1.00 80.86 185 ALA A O 1
ATOM 1324 N N . SER A 1 190 ? 18.486 8.280 20.232 1.00 73.51 186 SER A N 1
ATOM 1325 C CA . SER A 1 190 ? 19.145 7.367 21.159 1.00 75.40 186 SER A CA 1
ATOM 1326 C C . SER A 1 190 ? 19.505 6.051 20.477 1.00 76.40 186 SER A C 1
ATOM 1327 O O . SER A 1 190 ? 19.449 5.939 19.252 1.00 74.25 186 SER A O 1
#